Protein AF-A0A961DVJ9-F1 (afdb_monomer_lite)

Secondary structure (DSSP, 8-state):
-TTSS-B----HHHHTT--HHHHTTBSS---TTTHHHH--TT-HHHHHHHHHHHHHTGGGS-HHHHHHHHHHHHHHHHHHHHTSSS--GGGT-----TTSHHHHHHHHHHHHHHHHHHHHHHHHHHHHHHHHHHHHHHHHHHTT--

Structure (mmCIF, N/CA/C/O backbone):
data_AF-A0A961DVJ9-F1
#
_entry.id   AF-A0A961DVJ9-F1
#
loop_
_atom_site.group_PDB
_atom_site.id
_atom_site.type_symbol
_atom_site.label_atom_id
_atom_site.label_alt_id
_atom_site.label_comp_id
_atom_site.label_asym_id
_atom_site.label_entity_id
_atom_site.label_seq_id
_atom_site.pdbx_PDB_ins_code
_atom_site.Cartn_x
_atom_site.Cartn_y
_atom_site.Cartn_z
_atom_site.occupancy
_atom_site.B_iso_or_equiv
_atom_site.auth_seq_id
_atom_site.auth_comp_id
_atom_site.auth_asym_id
_atom_site.auth_atom_id
_atom_site.pdbx_PDB_model_num
ATOM 1 N N . VAL A 1 1 ? 18.351 3.214 -20.150 1.00 58.25 1 VAL A N 1
ATOM 2 C CA . VAL A 1 1 ? 16.905 3.288 -19.810 1.00 58.25 1 VAL A CA 1
ATOM 3 C C . VAL A 1 1 ? 16.670 3.428 -18.301 1.00 58.25 1 VAL A C 1
ATOM 5 O O . VAL A 1 1 ? 15.987 4.361 -17.911 1.00 58.25 1 VAL A O 1
ATOM 8 N N . LEU A 1 2 ? 17.266 2.595 -17.431 1.00 53.94 2 LEU A N 1
ATOM 9 C CA . LEU A 1 2 ? 17.094 2.706 -15.964 1.00 53.94 2 LEU A CA 1
ATOM 10 C C . LEU A 1 2 ? 17.689 3.981 -15.328 1.00 53.94 2 LEU A C 1
ATOM 12 O O . LEU A 1 2 ? 17.240 4.405 -14.264 1.00 53.94 2 LEU A O 1
ATOM 16 N N . GLU A 1 3 ? 18.697 4.595 -15.949 1.00 61.06 3 GLU A N 1
ATOM 17 C CA . GLU A 1 3 ? 19.365 5.795 -15.415 1.00 61.06 3 GLU A CA 1
ATOM 18 C C . GLU A 1 3 ? 18.578 7.095 -15.646 1.00 61.06 3 GLU A C 1
ATOM 20 O O . GLU A 1 3 ? 18.755 8.054 -14.902 1.00 61.06 3 GLU A O 1
ATOM 25 N N . SER A 1 4 ? 17.656 7.119 -16.614 1.00 66.69 4 SER A N 1
ATOM 26 C CA . SER A 1 4 ? 16.924 8.328 -17.022 1.00 66.69 4 SER A CA 1
ATOM 27 C C . SER A 1 4 ? 15.571 8.522 -16.327 1.00 66.69 4 SER A C 1
ATOM 29 O O . SER A 1 4 ? 14.902 9.521 -16.580 1.00 66.69 4 SER A O 1
ATOM 31 N N . ILE A 1 5 ? 15.136 7.577 -15.485 1.00 74.25 5 ILE A N 1
ATOM 32 C CA . ILE A 1 5 ? 13.840 7.635 -14.792 1.00 74.25 5 ILE A CA 1
ATOM 33 C C . ILE A 1 5 ? 14.076 7.971 -13.310 1.00 74.25 5 ILE A C 1
ATOM 35 O O . ILE A 1 5 ? 14.824 7.246 -12.646 1.00 74.25 5 ILE A O 1
ATOM 39 N N . PRO A 1 6 ? 13.462 9.043 -12.775 1.00 80.81 6 PRO A N 1
ATOM 40 C CA . PRO A 1 6 ? 13.606 9.403 -11.368 1.00 80.81 6 PRO A CA 1
ATOM 41 C C . PRO A 1 6 ? 12.884 8.397 -10.461 1.00 80.81 6 PRO A C 1
ATOM 43 O O . PRO A 1 6 ? 11.741 8.019 -10.726 1.00 80.81 6 PRO A O 1
ATOM 46 N N . LEU A 1 7 ? 13.531 7.999 -9.362 1.00 88.81 7 LEU A N 1
ATOM 47 C CA . LEU A 1 7 ? 12.912 7.189 -8.312 1.00 88.81 7 LEU A CA 1
ATOM 48 C C . LEU A 1 7 ? 12.257 8.114 -7.280 1.00 88.81 7 LEU A C 1
ATOM 50 O O . LEU A 1 7 ? 12.910 8.986 -6.718 1.00 88.81 7 LEU A O 1
ATOM 54 N N . ARG A 1 8 ? 10.952 7.937 -7.052 1.00 90.94 8 ARG A N 1
ATOM 55 C CA . ARG A 1 8 ? 10.139 8.776 -6.150 1.00 90.94 8 ARG A CA 1
ATOM 56 C C . ARG A 1 8 ? 9.272 7.935 -5.212 1.00 90.94 8 ARG A C 1
ATOM 58 O O . ARG A 1 8 ? 8.072 8.168 -5.060 1.00 90.94 8 ARG A O 1
ATOM 65 N N . CYS A 1 9 ? 9.858 6.893 -4.632 1.00 93.50 9 CYS A N 1
ATOM 66 C CA . CYS A 1 9 ? 9.181 6.087 -3.627 1.00 93.50 9 CYS A CA 1
ATOM 67 C C . CYS A 1 9 ? 8.999 6.906 -2.344 1.00 93.50 9 CYS A C 1
ATOM 69 O O . CYS A 1 9 ? 9.962 7.440 -1.799 1.00 93.50 9 CYS A O 1
ATOM 71 N N . SER A 1 10 ? 7.765 6.980 -1.853 1.00 94.12 10 SER A N 1
ATOM 72 C CA . SER A 1 10 ? 7.407 7.663 -0.602 1.00 94.12 10 SER A CA 1
ATOM 73 C C . SER A 1 10 ? 7.024 6.714 0.530 1.00 94.12 10 SER A C 1
ATOM 75 O O . SER A 1 10 ? 6.887 7.127 1.679 1.00 94.12 10 SER A O 1
ATOM 77 N N . HIS A 1 11 ? 6.829 5.435 0.216 1.00 95.81 11 HIS A N 1
ATOM 78 C CA . HIS A 1 11 ? 6.335 4.455 1.164 1.00 95.81 11 HIS A CA 1
ATOM 79 C C . HIS A 1 11 ? 7.502 3.722 1.818 1.00 95.81 11 HIS A C 1
ATOM 81 O O . HIS A 1 11 ? 8.236 2.986 1.157 1.00 95.81 11 HIS A O 1
ATOM 87 N N . VAL A 1 12 ? 7.666 3.902 3.127 1.00 95.06 12 VAL A N 1
ATOM 88 C CA . VAL A 1 12 ? 8.817 3.379 3.882 1.00 95.06 12 VAL A CA 1
ATOM 89 C C . VAL A 1 12 ? 8.953 1.854 3.802 1.00 95.06 12 VAL A C 1
ATOM 91 O O . VAL A 1 12 ? 10.070 1.341 3.758 1.00 95.06 12 VAL A O 1
ATOM 94 N N . ASP A 1 13 ? 7.841 1.117 3.733 1.00 94.12 13 ASP A N 1
ATOM 95 C CA . ASP A 1 13 ? 7.872 -0.347 3.636 1.00 94.12 13 ASP A CA 1
ATOM 96 C C . ASP A 1 13 ? 8.313 -0.860 2.266 1.00 94.12 13 ASP A C 1
ATOM 98 O O . ASP A 1 13 ? 8.833 -1.967 2.194 1.00 94.12 13 ASP A O 1
ATOM 102 N N . ALA A 1 14 ? 8.170 -0.061 1.208 1.00 93.81 14 ALA A N 1
ATOM 103 C CA . ALA A 1 14 ? 8.748 -0.368 -0.097 1.00 93.81 14 ALA A CA 1
ATOM 104 C C . ALA A 1 14 ? 10.209 0.102 -0.156 1.00 93.81 14 ALA A C 1
ATOM 106 O O . ALA A 1 14 ? 11.101 -0.654 -0.540 1.00 93.81 14 ALA A O 1
ATOM 107 N N . TYR A 1 15 ? 10.468 1.329 0.307 1.00 94.88 15 TYR A N 1
ATOM 108 C CA . TYR A 1 15 ? 11.795 1.942 0.306 1.00 94.88 15 TYR A CA 1
ATOM 109 C C . TYR A 1 15 ? 12.838 1.121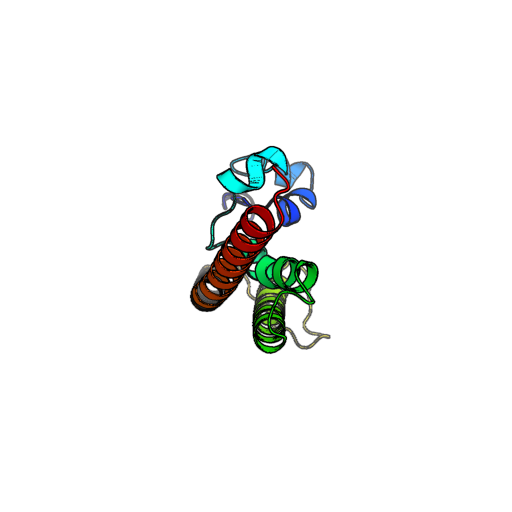 1.077 1.00 94.88 15 TYR A C 1
ATOM 111 O O . TYR A 1 15 ? 13.968 0.987 0.620 1.00 94.88 15 TYR A O 1
ATOM 119 N N . ARG A 1 16 ? 12.477 0.503 2.211 1.00 94.00 16 ARG A N 1
ATOM 120 C CA . ARG A 1 16 ? 13.425 -0.286 3.024 1.00 94.00 16 ARG A CA 1
ATOM 121 C C . ARG A 1 16 ? 14.001 -1.524 2.324 1.00 94.00 16 ARG A C 1
ATOM 123 O O . ARG A 1 16 ? 14.921 -2.130 2.863 1.00 94.00 16 ARG A O 1
ATOM 130 N N . PHE A 1 17 ? 13.452 -1.918 1.173 1.00 93.19 17 PHE A N 1
ATOM 131 C CA . PHE A 1 17 ? 13.976 -3.002 0.337 1.00 93.19 17 PHE A CA 1
ATOM 132 C C . PHE A 1 17 ? 14.868 -2.508 -0.809 1.00 93.19 17 PHE A C 1
ATOM 134 O O . PHE A 1 17 ? 15.395 -3.324 -1.565 1.00 93.19 17 PHE A O 1
ATOM 141 N N . PHE A 1 18 ? 15.051 -1.194 -0.966 1.00 93.81 18 PHE A N 1
ATOM 142 C CA . PHE A 1 18 ? 15.951 -0.654 -1.978 1.00 93.81 18 PHE A CA 1
ATOM 143 C C . PHE A 1 18 ? 17.391 -1.080 -1.688 1.00 93.81 18 PHE A C 1
ATOM 145 O O . PHE A 1 18 ? 17.858 -1.050 -0.549 1.00 93.81 18 PHE A O 1
ATOM 152 N N . THR A 1 19 ? 18.122 -1.437 -2.744 1.00 93.94 19 THR A N 1
ATOM 153 C CA . THR A 1 19 ? 19.576 -1.594 -2.652 1.00 93.94 19 THR A CA 1
ATOM 154 C C . THR A 1 19 ? 20.223 -0.239 -2.342 1.00 93.94 19 THR A C 1
ATOM 156 O O . THR A 1 19 ? 19.629 0.799 -2.653 1.00 93.94 19 THR A O 1
ATOM 159 N N . PRO A 1 20 ? 21.458 -0.196 -1.807 1.00 94.69 20 PRO A N 1
ATOM 160 C CA . PRO A 1 20 ? 22.150 1.072 -1.559 1.00 94.69 20 PRO A CA 1
ATOM 161 C C . PRO A 1 20 ? 22.205 1.994 -2.790 1.00 94.69 20 PRO A C 1
ATOM 163 O O . PRO A 1 20 ? 22.010 3.201 -2.671 1.00 94.69 20 PRO A O 1
ATOM 166 N N . ALA A 1 21 ? 22.383 1.420 -3.986 1.00 91.94 21 ALA A N 1
ATOM 167 C CA . ALA A 1 21 ? 22.392 2.166 -5.244 1.00 91.94 21 ALA A CA 1
ATOM 168 C C . ALA A 1 21 ? 21.016 2.755 -5.613 1.00 91.94 21 ALA A C 1
ATOM 170 O O . ALA A 1 21 ? 20.944 3.868 -6.128 1.00 91.94 21 ALA A O 1
ATOM 171 N N . ALA A 1 22 ? 19.920 2.034 -5.351 1.00 92.00 22 ALA A N 1
ATOM 172 C CA . ALA A 1 22 ? 18.567 2.538 -5.592 1.00 92.00 22 ALA A CA 1
ATOM 173 C C . ALA A 1 22 ? 18.157 3.589 -4.548 1.00 92.00 22 ALA A C 1
ATOM 175 O O . ALA A 1 22 ? 17.578 4.613 -4.903 1.00 92.00 22 ALA A O 1
ATOM 176 N N . ALA A 1 23 ? 18.505 3.367 -3.277 1.00 93.81 23 ALA A N 1
ATOM 177 C CA . ALA A 1 23 ? 18.233 4.290 -2.179 1.00 93.81 23 ALA A CA 1
ATOM 178 C C . ALA A 1 23 ? 18.873 5.665 -2.424 1.00 93.81 23 ALA A C 1
ATOM 180 O O . ALA A 1 23 ? 18.193 6.680 -2.316 1.00 93.81 23 ALA A O 1
ATOM 181 N N . ALA A 1 24 ? 20.136 5.695 -2.865 1.00 92.62 24 ALA A N 1
ATOM 182 C CA . ALA A 1 24 ? 20.855 6.930 -3.191 1.00 92.62 24 ALA A CA 1
ATOM 183 C C . ALA A 1 24 ? 20.233 7.743 -4.346 1.00 92.62 24 ALA A C 1
ATOM 185 O O . ALA A 1 24 ? 20.542 8.920 -4.502 1.00 92.62 24 ALA A O 1
ATOM 186 N N . ARG A 1 25 ? 19.377 7.121 -5.168 1.00 93.06 25 ARG A N 1
ATOM 187 C CA . ARG A 1 25 ? 18.710 7.749 -6.319 1.00 93.06 25 ARG A CA 1
ATOM 188 C C . ARG A 1 25 ? 17.265 8.164 -6.041 1.00 93.06 25 ARG A C 1
ATOM 190 O O . ARG A 1 25 ? 16.635 8.746 -6.924 1.00 93.06 25 ARG A O 1
ATOM 197 N N . ASN A 1 26 ? 16.717 7.816 -4.880 1.00 94.56 26 ASN A N 1
ATOM 198 C CA . ASN A 1 26 ? 15.356 8.185 -4.523 1.00 94.56 26 ASN A CA 1
ATOM 199 C C . ASN A 1 26 ? 15.294 9.674 -4.154 1.00 94.56 26 ASN A C 1
ATOM 201 O O . ASN A 1 26 ? 16.198 10.186 -3.503 1.00 94.56 26 ASN A O 1
ATOM 205 N N . ASP A 1 27 ? 14.202 10.350 -4.506 1.00 91.44 27 ASP A N 1
ATOM 206 C CA . ASP A 1 27 ? 13.953 11.786 -4.255 1.00 91.44 27 ASP A CA 1
ATOM 207 C C . ASP A 1 27 ? 13.837 12.159 -2.754 1.00 91.44 27 ASP A C 1
ATOM 209 O O . ASP A 1 27 ? 13.482 13.274 -2.383 1.00 91.44 27 ASP A O 1
ATOM 213 N N . GLY A 1 28 ? 14.121 11.209 -1.862 1.00 91.31 28 GLY A N 1
ATOM 214 C CA . GLY A 1 28 ? 14.141 11.371 -0.418 1.00 91.31 28 GLY A CA 1
ATOM 215 C C . GLY A 1 28 ? 14.384 10.050 0.306 1.00 91.31 28 GLY A C 1
ATOM 216 O O . GLY A 1 28 ? 14.511 8.991 -0.310 1.00 91.31 28 GLY A O 1
ATOM 217 N N . THR A 1 29 ? 14.379 10.109 1.635 1.00 94.62 29 THR A N 1
ATOM 218 C CA . THR A 1 29 ? 14.596 8.946 2.509 1.00 94.62 29 THR A CA 1
ATOM 219 C C . THR A 1 29 ? 13.397 8.788 3.444 1.00 94.62 29 THR A C 1
ATOM 221 O O . THR A 1 29 ? 13.430 9.291 4.571 1.00 94.62 29 THR A O 1
ATOM 224 N N . PRO A 1 30 ? 12.305 8.137 2.998 1.00 95.12 30 PRO A N 1
ATOM 225 C CA . PRO A 1 30 ? 11.160 7.872 3.857 1.00 95.12 30 PRO A CA 1
ATOM 226 C C . PRO A 1 30 ? 11.578 7.085 5.102 1.00 95.12 30 PRO A C 1
ATOM 228 O O . PRO A 1 30 ? 12.298 6.089 5.018 1.00 95.12 30 PRO A O 1
ATOM 231 N N . THR A 1 31 ? 11.096 7.510 6.266 1.00 95.56 31 THR A N 1
ATOM 232 C CA . THR A 1 31 ? 11.309 6.813 7.540 1.00 95.56 31 THR A CA 1
ATOM 233 C C . THR A 1 31 ? 9.969 6.523 8.197 1.00 95.56 31 THR A C 1
ATOM 235 O O . THR A 1 31 ? 8.947 7.097 7.829 1.00 95.56 31 THR A O 1
ATOM 238 N N . ARG A 1 32 ? 9.960 5.663 9.220 1.00 94.44 32 ARG A N 1
ATOM 239 C CA . ARG A 1 32 ? 8.754 5.450 10.033 1.00 94.44 32 ARG A CA 1
ATOM 240 C C . ARG A 1 32 ? 8.283 6.732 10.717 1.00 94.44 32 ARG A C 1
ATOM 242 O O . ARG A 1 32 ? 7.086 6.979 10.755 1.00 94.44 32 ARG A O 1
ATOM 249 N N . ALA A 1 33 ? 9.214 7.554 11.202 1.00 96.19 33 ALA A N 1
ATOM 250 C CA . ALA A 1 33 ? 8.893 8.814 11.871 1.00 96.19 33 ALA A CA 1
ATOM 251 C C . ALA A 1 33 ? 8.270 9.845 10.914 1.00 96.19 33 ALA A C 1
ATOM 253 O O . ALA A 1 33 ? 7.394 10.606 11.311 1.00 96.19 33 ALA A O 1
ATOM 254 N N . THR A 1 34 ? 8.691 9.850 9.647 1.00 94.62 34 THR A N 1
ATOM 255 C CA . THR A 1 34 ? 8.207 10.791 8.626 1.00 94.62 34 THR A CA 1
ATOM 256 C C . THR A 1 34 ? 7.113 10.203 7.730 1.00 94.62 34 THR A C 1
ATOM 258 O O . THR A 1 34 ? 6.660 10.872 6.807 1.00 94.62 34 THR A O 1
ATOM 261 N N . GLN A 1 35 ? 6.648 8.978 8.000 1.00 94.31 35 GLN A N 1
ATOM 262 C CA . GLN A 1 35 ? 5.745 8.224 7.124 1.00 94.31 35 GLN A CA 1
ATOM 263 C C . GLN A 1 35 ? 4.485 9.022 6.744 1.00 94.31 35 GLN A C 1
ATOM 265 O O . GLN A 1 35 ? 4.161 9.115 5.565 1.00 94.31 35 GLN A O 1
ATOM 270 N N . ALA A 1 36 ? 3.840 9.684 7.709 1.00 92.25 36 ALA A N 1
ATOM 271 C CA . ALA A 1 36 ? 2.636 10.487 7.466 1.00 92.25 36 ALA A CA 1
ATOM 272 C C . ALA A 1 36 ? 2.865 11.733 6.585 1.00 92.25 36 ALA A C 1
ATOM 274 O O . ALA A 1 36 ? 1.917 12.249 6.005 1.00 92.25 36 ALA A O 1
ATOM 275 N N . GLN A 1 37 ? 4.102 12.232 6.500 1.00 93.06 37 GLN A N 1
ATOM 276 C CA . GLN A 1 37 ? 4.461 13.387 5.668 1.00 93.06 37 GLN A CA 1
ATOM 277 C C . GLN A 1 37 ? 4.774 12.971 4.227 1.00 93.06 37 GLN A C 1
ATOM 279 O O . GLN A 1 37 ? 4.553 13.747 3.303 1.00 93.06 37 GLN A O 1
ATOM 284 N N . TRP A 1 38 ? 5.315 11.763 4.048 1.00 92.19 38 TRP A N 1
ATOM 285 C CA . TRP A 1 38 ? 5.747 11.259 2.746 1.00 92.19 38 TRP A CA 1
ATOM 286 C C . TRP A 1 38 ? 4.651 10.490 2.019 1.00 92.19 38 TRP A C 1
ATOM 288 O O . TRP A 1 38 ? 4.517 10.635 0.809 1.00 92.19 38 TRP A O 1
ATOM 298 N N . GLU A 1 39 ? 3.889 9.644 2.712 1.00 93.12 39 GLU A N 1
ATOM 299 C CA . GLU A 1 39 ? 2.953 8.743 2.045 1.00 93.12 39 GLU A CA 1
ATOM 300 C C . GLU A 1 39 ? 1.853 9.490 1.293 1.00 93.12 39 GLU A C 1
ATOM 302 O O . GLU A 1 39 ? 1.033 10.198 1.873 1.00 93.12 39 GLU A O 1
ATOM 307 N N . GLN A 1 40 ? 1.788 9.247 -0.016 1.00 92.38 40 GLN A N 1
ATOM 308 C CA . GLN A 1 40 ? 0.700 9.733 -0.856 1.00 92.38 40 GLN A CA 1
ATOM 309 C C . GLN A 1 40 ? -0.350 8.642 -1.129 1.00 92.38 40 GLN A C 1
ATOM 311 O O . GLN A 1 40 ? 0.006 7.481 -1.358 1.00 92.38 40 GLN A O 1
ATOM 316 N N . PRO A 1 41 ? -1.645 9.000 -1.228 1.00 93.56 41 PRO A N 1
ATOM 317 C CA . PRO A 1 41 ? -2.729 8.047 -1.490 1.00 93.56 41 PRO A CA 1
ATOM 318 C C . PRO A 1 41 ? -2.680 7.416 -2.893 1.00 93.56 41 PRO A C 1
ATOM 320 O O . PRO A 1 41 ? -3.340 6.409 -3.136 1.00 93.56 41 PRO A O 1
ATOM 323 N N . GLY A 1 42 ? -1.894 7.981 -3.816 1.00 92.69 42 GLY A N 1
ATOM 324 C CA . GLY A 1 42 ? -1.627 7.377 -5.126 1.00 92.69 42 GLY A CA 1
ATOM 325 C C . GLY A 1 42 ? -0.611 6.228 -5.087 1.00 92.69 42 GLY A C 1
ATOM 326 O O . GLY A 1 42 ? -0.513 5.468 -6.045 1.00 92.69 42 GLY A O 1
ATOM 327 N N . CYS A 1 43 ? 0.152 6.072 -3.997 1.00 94.50 43 CYS A N 1
ATOM 328 C CA . CYS A 1 43 ? 1.114 4.981 -3.885 1.00 94.50 43 CYS A CA 1
ATOM 329 C C . CYS A 1 43 ? 0.389 3.633 -3.795 1.00 94.50 43 CYS A C 1
ATOM 331 O O . CYS A 1 43 ? -0.460 3.426 -2.927 1.00 94.50 43 CYS A O 1
ATOM 333 N N . LEU A 1 44 ? 0.785 2.690 -4.651 1.00 95.94 44 LEU A N 1
ATOM 334 C CA . LEU A 1 44 ? 0.230 1.337 -4.673 1.00 95.94 44 LEU A CA 1
ATOM 335 C C . LEU A 1 44 ? 0.311 0.656 -3.295 1.00 95.94 44 LEU A C 1
ATOM 337 O O . LEU A 1 44 ? -0.671 0.098 -2.815 1.00 95.94 44 LEU A O 1
ATOM 341 N N . HIS A 1 45 ? 1.450 0.790 -2.617 1.00 96.62 45 HIS A N 1
ATOM 342 C CA . HIS A 1 45 ? 1.679 0.188 -1.306 1.00 96.62 45 HIS A CA 1
ATOM 343 C C . HIS A 1 45 ? 0.871 0.844 -0.178 1.00 96.62 45 HIS A C 1
ATOM 345 O O . HIS A 1 45 ? 0.330 0.143 0.674 1.00 96.62 45 HIS A O 1
ATOM 351 N N . ALA A 1 46 ? 0.695 2.169 -0.211 1.00 96.19 46 ALA A N 1
ATOM 352 C CA . ALA A 1 46 ? -0.182 2.856 0.740 1.00 96.19 46 ALA A CA 1
ATOM 353 C C . ALA A 1 46 ? -1.648 2.398 0.604 1.00 96.19 46 ALA A C 1
ATOM 355 O O . ALA A 1 46 ? -2.404 2.406 1.575 1.00 96.19 46 ALA A O 1
ATOM 356 N N . ASN A 1 47 ? -2.059 1.976 -0.597 1.00 97.94 47 ASN A N 1
ATOM 357 C CA . ASN A 1 47 ? -3.379 1.395 -0.833 1.00 97.94 47 ASN A CA 1
ATOM 358 C C . ASN A 1 47 ? -3.474 -0.061 -0.336 1.00 97.94 47 ASN A C 1
ATOM 360 O O . ASN A 1 47 ? -4.479 -0.407 0.284 1.00 97.94 47 ASN A O 1
ATOM 364 N N . MET A 1 48 ? -2.428 -0.884 -0.508 1.00 98.19 48 MET A N 1
ATOM 365 C CA . MET A 1 48 ? -2.360 -2.236 0.088 1.00 98.19 48 MET A CA 1
ATOM 366 C C . MET A 1 48 ? -2.461 -2.200 1.620 1.00 98.19 48 MET A C 1
ATOM 368 O O . MET A 1 48 ? -3.064 -3.074 2.244 1.00 98.19 48 MET A O 1
ATOM 372 N N . ASP A 1 49 ? -1.897 -1.163 2.237 1.00 97.50 49 ASP A N 1
ATOM 373 C CA . ASP A 1 49 ? -1.872 -0.978 3.685 1.00 97.50 49 ASP A CA 1
ATOM 374 C C . ASP A 1 49 ? -3.260 -0.844 4.330 1.00 97.50 49 ASP A C 1
ATOM 376 O O . ASP A 1 49 ? -3.396 -1.082 5.532 1.00 97.50 49 ASP A O 1
ATOM 380 N N . LEU A 1 50 ? -4.310 -0.532 3.562 1.00 98.06 50 LEU A N 1
ATOM 381 C CA . LEU A 1 50 ? -5.683 -0.542 4.075 1.00 98.06 50 LEU A CA 1
ATOM 382 C C . LEU A 1 50 ? -6.063 -1.916 4.639 1.00 98.06 50 LEU A C 1
ATOM 384 O O . LEU A 1 50 ? -6.691 -1.985 5.697 1.00 98.06 50 LEU A O 1
ATOM 388 N N . TYR A 1 51 ? -5.612 -3.002 4.001 1.00 98.50 51 TYR A N 1
ATOM 389 C CA . TYR A 1 51 ? -5.790 -4.348 4.539 1.00 98.50 51 TYR A CA 1
ATOM 390 C C . TYR A 1 51 ? -5.049 -4.511 5.867 1.00 98.50 51 TYR A C 1
ATOM 392 O O . TYR A 1 51 ? -5.672 -4.876 6.863 1.00 98.50 51 TYR A O 1
ATOM 400 N N . LYS A 1 52 ? -3.759 -4.141 5.923 1.00 97.12 52 LYS A N 1
ATOM 401 C CA . LYS A 1 52 ? -2.943 -4.196 7.150 1.00 97.12 52 LYS A CA 1
ATOM 402 C C . LYS A 1 52 ? -3.638 -3.499 8.319 1.00 97.12 52 LYS A C 1
ATOM 404 O O . LYS A 1 52 ? -3.686 -4.051 9.417 1.00 97.12 52 LYS A O 1
ATOM 409 N N . TRP A 1 53 ? -4.166 -2.297 8.097 1.00 97.06 53 TRP A N 1
ATOM 410 C CA . TRP A 1 53 ? -4.837 -1.530 9.144 1.00 97.06 53 TRP A CA 1
ATOM 411 C C . TRP A 1 53 ? -6.190 -2.126 9.528 1.00 97.06 53 TRP A C 1
ATOM 413 O O . TRP A 1 53 ? -6.445 -2.286 10.719 1.00 97.06 53 TRP A O 1
ATOM 423 N N . SER A 1 54 ? -7.016 -2.535 8.559 1.00 97.81 54 SER A N 1
ATOM 424 C CA . SER A 1 54 ? -8.288 -3.210 8.856 1.00 97.81 54 SER A CA 1
ATOM 425 C C . SER A 1 54 ? -8.092 -4.513 9.637 1.00 97.81 54 SER A C 1
ATOM 427 O O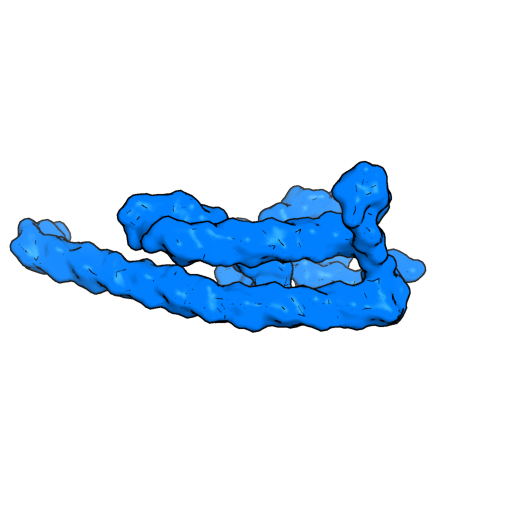 . SER A 1 54 ? -8.815 -4.762 10.595 1.00 97.81 54 SER A O 1
ATOM 429 N N . TYR A 1 55 ? -7.059 -5.293 9.303 1.00 97.44 55 TYR A N 1
ATOM 430 C CA . TYR A 1 55 ? -6.728 -6.545 9.975 1.00 97.44 55 TYR A CA 1
ATOM 431 C C . TYR A 1 55 ? -6.264 -6.309 11.414 1.00 97.44 55 TYR A C 1
ATOM 433 O O . TYR A 1 55 ? -6.731 -6.974 12.336 1.00 97.44 55 TYR A O 1
ATOM 441 N N . LYS A 1 56 ? -5.399 -5.311 11.639 1.00 96.62 56 LYS A N 1
ATOM 442 C CA . LYS A 1 56 ? -4.977 -4.910 12.993 1.00 96.62 56 LYS A CA 1
ATOM 443 C C . LYS A 1 56 ? -6.139 -4.431 13.861 1.00 96.62 56 LYS A C 1
ATOM 445 O O . LYS A 1 56 ? -6.097 -4.604 15.073 1.00 96.62 56 LYS A O 1
ATOM 450 N N . LEU A 1 57 ? -7.154 -3.831 13.245 1.00 95.69 57 LEU A N 1
ATOM 451 C CA . LEU A 1 57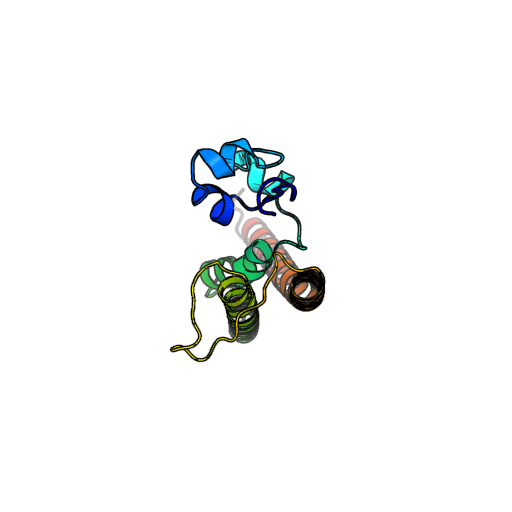 ? -8.372 -3.388 13.918 1.00 95.69 57 LEU A CA 1
ATOM 452 C C . LEU A 1 57 ? -9.435 -4.494 14.030 1.00 95.69 57 LEU A C 1
ATOM 454 O O . LEU A 1 57 ? -10.491 -4.225 14.586 1.00 95.69 57 LEU A O 1
ATOM 458 N N . GLY A 1 58 ? -9.154 -5.713 13.553 1.00 88.94 58 GLY A N 1
ATOM 459 C CA . GLY A 1 58 ? -10.001 -6.915 13.535 1.00 88.94 58 GLY A CA 1
ATOM 460 C C . GLY A 1 58 ? -11.403 -6.790 14.150 1.00 88.94 58 GLY A C 1
ATOM 461 O O . GLY A 1 58 ? -12.321 -6.383 13.446 1.00 88.94 58 GLY A O 1
ATOM 462 N N . PRO A 1 59 ? -11.602 -7.115 15.444 1.00 92.44 59 PRO A N 1
ATOM 463 C CA . PRO A 1 59 ? -12.930 -7.158 16.078 1.00 92.44 59 PRO A CA 1
ATOM 464 C C . PRO A 1 59 ? -13.660 -5.806 16.110 1.00 92.44 59 PRO A C 1
ATOM 466 O O . PRO A 1 59 ? -14.845 -5.737 16.427 1.00 92.44 59 PRO A O 1
ATOM 469 N N . LEU A 1 60 ? -12.959 -4.717 15.803 1.00 95.06 60 LEU A N 1
ATOM 470 C CA . LEU A 1 60 ? -13.498 -3.370 15.748 1.00 95.06 60 LEU A CA 1
ATOM 471 C C . LEU A 1 60 ? -13.941 -2.982 14.334 1.00 95.06 60 LEU A C 1
ATOM 473 O O . LEU A 1 60 ? -14.601 -1.957 14.192 1.00 95.06 60 LEU A O 1
ATOM 477 N N . VAL A 1 61 ? -13.631 -3.761 13.296 1.00 95.50 61 VAL A N 1
ATOM 478 C CA . VAL A 1 61 ? -13.972 -3.479 11.893 1.00 95.50 61 VAL A CA 1
ATOM 479 C C . VAL A 1 61 ? -14.875 -4.578 11.334 1.00 95.50 61 VAL A C 1
ATOM 481 O O . VAL A 1 61 ? -14.710 -5.755 11.632 1.00 95.50 61 VAL A O 1
ATOM 484 N N . ASP A 1 62 ? -15.851 -4.180 10.519 1.00 93.44 62 ASP A N 1
ATOM 485 C CA . ASP A 1 62 ? -16.752 -5.114 9.844 1.00 93.44 62 ASP A CA 1
ATOM 486 C C . ASP A 1 62 ? -15.981 -6.065 8.907 1.00 93.44 62 ASP A C 1
ATOM 488 O O . ASP A 1 62 ? -15.098 -5.635 8.157 1.00 93.44 62 ASP A O 1
ATOM 492 N N . SER A 1 63 ? -16.321 -7.357 8.929 1.00 96.19 63 SER A N 1
ATOM 493 C CA . SER A 1 63 ? -15.624 -8.368 8.127 1.00 96.19 63 SER A CA 1
ATOM 494 C C . SER A 1 63 ? -15.727 -8.108 6.623 1.00 96.19 63 SER A C 1
ATOM 496 O O . SER A 1 63 ? -14.759 -8.363 5.913 1.00 96.19 63 SER A O 1
ATOM 498 N N . ALA A 1 64 ? -16.832 -7.548 6.119 1.00 97.19 64 ALA A N 1
ATOM 499 C CA . ALA A 1 64 ? -16.946 -7.188 4.709 1.00 97.19 64 ALA A CA 1
ATOM 500 C C . ALA A 1 64 ? -16.004 -6.033 4.345 1.00 97.19 64 ALA A C 1
ATOM 502 O O . ALA A 1 64 ? -15.400 -6.054 3.274 1.00 97.19 64 ALA A O 1
ATOM 503 N N . LEU A 1 65 ? -15.805 -5.047 5.231 1.00 97.50 65 LEU A N 1
ATOM 504 C CA . LEU A 1 65 ? -14.805 -3.997 5.003 1.00 97.50 65 LEU A CA 1
ATOM 505 C C . LEU A 1 65 ? -13.382 -4.575 4.969 1.00 97.50 65 LEU A C 1
ATOM 507 O O . LEU A 1 65 ? -12.602 -4.208 4.092 1.00 97.50 65 LEU A O 1
ATOM 511 N N . LEU A 1 66 ? -13.056 -5.502 5.873 1.00 98.00 66 LEU A N 1
ATOM 512 C CA . LEU A 1 66 ? -11.767 -6.199 5.869 1.00 98.00 66 LEU A CA 1
ATOM 513 C C . LEU A 1 66 ? -11.548 -6.986 4.568 1.00 98.00 66 LEU A C 1
ATOM 515 O O . LEU A 1 66 ? -10.485 -6.857 3.961 1.00 98.00 66 LEU A O 1
ATOM 519 N N . MET A 1 67 ? -12.548 -7.748 4.114 1.00 98.31 67 MET A N 1
ATOM 520 C CA . MET A 1 67 ? -12.461 -8.519 2.868 1.00 98.31 67 MET A CA 1
ATOM 521 C C . MET A 1 67 ? -12.325 -7.614 1.640 1.00 98.31 67 MET A C 1
ATOM 523 O O . MET A 1 67 ? -11.461 -7.851 0.806 1.00 98.31 67 MET A O 1
ATOM 527 N N . ASN A 1 68 ? -13.062 -6.502 1.579 1.00 98.50 68 ASN A N 1
ATOM 528 C CA . ASN A 1 68 ? -12.905 -5.526 0.497 1.00 98.50 68 ASN A CA 1
ATOM 529 C C . ASN A 1 68 ? -11.492 -4.911 0.460 1.00 98.50 68 ASN A C 1
ATOM 531 O O . ASN A 1 68 ? -10.949 -4.648 -0.615 1.00 98.50 68 ASN A O 1
ATOM 535 N N . CYS A 1 69 ? -10.886 -4.662 1.626 1.00 98.56 69 CYS A N 1
ATOM 536 C CA . CYS A 1 69 ? -9.497 -4.214 1.707 1.00 98.56 69 CYS A CA 1
ATOM 537 C C . CYS A 1 69 ? -8.511 -5.308 1.269 1.00 98.56 69 CYS A C 1
ATOM 539 O O . CYS A 1 69 ? -7.508 -4.981 0.635 1.00 98.56 69 CYS A O 1
ATOM 541 N N . LEU A 1 70 ? -8.784 -6.578 1.587 1.00 98.62 70 LEU A N 1
ATOM 542 C CA . LEU A 1 70 ? -7.981 -7.717 1.140 1.00 98.62 70 LEU A CA 1
ATOM 543 C C . LEU A 1 70 ? -8.011 -7.857 -0.386 1.00 98.62 70 LEU A C 1
ATOM 545 O O . LEU A 1 70 ? -6.948 -7.956 -0.992 1.00 98.62 70 LEU A O 1
ATOM 549 N N . ASP A 1 71 ? -9.190 -7.789 -1.005 1.00 98.69 71 ASP A N 1
ATOM 550 C CA . ASP A 1 71 ? -9.342 -7.874 -2.463 1.00 98.69 71 ASP A CA 1
ATOM 551 C C . ASP A 1 71 ? -8.581 -6.742 -3.166 1.00 98.69 71 ASP A C 1
ATOM 553 O O . ASP A 1 71 ? -7.826 -6.972 -4.111 1.00 98.69 71 ASP A O 1
ATOM 557 N N . LEU A 1 72 ? -8.690 -5.510 -2.652 1.00 98.81 72 LEU A N 1
ATOM 558 C CA . LEU A 1 72 ? -7.898 -4.382 -3.146 1.00 98.81 72 LEU A CA 1
ATOM 559 C C . LEU A 1 72 ? -6.389 -4.649 -3.021 1.00 98.81 72 LEU A C 1
ATOM 561 O O . LEU A 1 72 ? -5.630 -4.347 -3.942 1.00 98.81 72 LEU A O 1
ATOM 565 N N . ALA A 1 73 ? -5.942 -5.178 -1.879 1.00 98.69 73 ALA A N 1
ATOM 566 C CA . ALA A 1 73 ? -4.534 -5.475 -1.646 1.00 98.69 73 ALA A CA 1
ATOM 567 C C . ALA A 1 73 ? -4.022 -6.587 -2.575 1.00 98.69 73 ALA A C 1
ATOM 569 O O . ALA A 1 73 ? -2.882 -6.502 -3.032 1.00 98.69 73 ALA A O 1
ATOM 570 N N . ALA A 1 74 ? -4.854 -7.581 -2.894 1.00 98.56 74 ALA A N 1
ATOM 571 C CA . ALA A 1 74 ? -4.543 -8.634 -3.855 1.00 98.56 74 ALA A CA 1
ATOM 572 C C . ALA A 1 74 ? -4.390 -8.073 -5.278 1.00 98.56 74 ALA A C 1
ATOM 574 O O . ALA A 1 74 ? -3.354 -8.294 -5.907 1.00 98.56 74 ALA A O 1
ATOM 575 N N . ASP A 1 75 ? -5.340 -7.258 -5.744 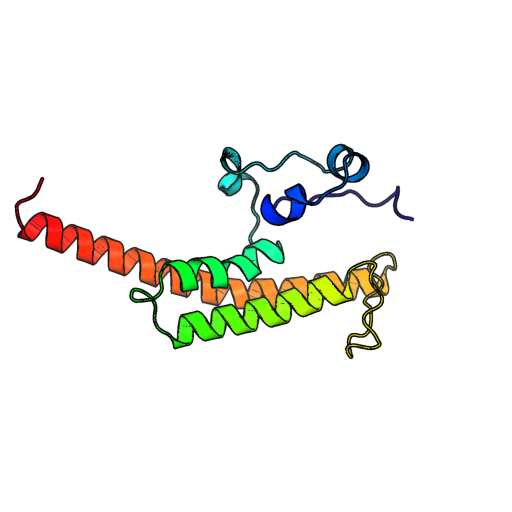1.00 98.50 75 ASP A N 1
ATOM 576 C CA . ASP A 1 75 ? -5.272 -6.622 -7.069 1.00 98.50 75 ASP A CA 1
ATOM 577 C C . ASP A 1 75 ? -4.056 -5.695 -7.197 1.00 98.50 75 ASP A C 1
ATOM 579 O O . ASP A 1 75 ? -3.364 -5.656 -8.221 1.00 98.50 75 ASP A O 1
ATOM 583 N N . ALA A 1 76 ? -3.775 -4.937 -6.136 1.00 98.38 76 ALA A N 1
ATOM 584 C CA . ALA A 1 76 ? -2.607 -4.077 -6.063 1.00 98.38 76 ALA A CA 1
ATOM 585 C C . ALA A 1 76 ? -1.312 -4.901 -6.077 1.00 98.38 76 ALA A C 1
ATOM 587 O O . ALA A 1 76 ? -0.352 -4.518 -6.745 1.00 98.38 76 ALA A O 1
ATOM 588 N N . ARG A 1 77 ? -1.269 -6.034 -5.366 1.00 97.88 77 ARG A N 1
ATOM 589 C CA . ARG A 1 77 ? -0.112 -6.935 -5.364 1.00 97.88 77 ARG A CA 1
ATOM 590 C C . ARG A 1 77 ? 0.118 -7.551 -6.736 1.00 97.88 77 ARG A C 1
ATOM 592 O O . ARG A 1 77 ? 1.266 -7.635 -7.154 1.00 97.88 77 ARG A O 1
ATOM 599 N N . GLU A 1 78 ? -0.932 -7.942 -7.449 1.00 98.12 78 GLU A N 1
ATOM 600 C CA . GLU A 1 78 ? -0.791 -8.401 -8.830 1.00 98.12 78 GLU A CA 1
ATOM 601 C C . GLU A 1 78 ? -0.157 -7.319 -9.711 1.00 98.12 78 GLU A C 1
ATOM 603 O O . GLU A 1 78 ? 0.780 -7.604 -10.456 1.00 98.12 78 GLU A O 1
ATOM 608 N N . LEU A 1 79 ? -0.639 -6.074 -9.625 1.00 98.31 79 LEU A N 1
ATOM 609 C CA . LEU A 1 79 ? -0.067 -4.963 -10.388 1.00 98.31 79 LEU A CA 1
ATOM 610 C C . LEU A 1 79 ? 1.425 -4.764 -10.077 1.00 98.31 79 LEU A C 1
ATOM 612 O O . LEU A 1 79 ? 2.217 -4.610 -11.004 1.00 98.31 79 LEU A O 1
ATOM 616 N N . ASP A 1 80 ? 1.799 -4.800 -8.797 1.00 96.94 80 ASP A N 1
ATOM 617 C CA . ASP A 1 80 ? 3.189 -4.679 -8.338 1.00 96.94 80 ASP A CA 1
ATOM 618 C C . ASP A 1 80 ? 4.069 -5.819 -8.876 1.00 96.94 80 ASP A C 1
ATOM 620 O O . ASP A 1 80 ? 5.128 -5.580 -9.451 1.00 96.94 80 ASP A O 1
ATOM 624 N N . MET A 1 81 ? 3.583 -7.061 -8.789 1.00 97.12 81 MET A N 1
ATOM 625 C CA . MET A 1 81 ? 4.265 -8.246 -9.315 1.00 97.12 81 MET A CA 1
ATOM 626 C C . MET A 1 81 ? 4.475 -8.168 -10.829 1.00 97.12 81 MET A C 1
ATOM 628 O O . MET A 1 81 ? 5.578 -8.422 -11.311 1.00 97.12 81 MET A O 1
ATOM 632 N N . ARG A 1 82 ? 3.444 -7.774 -11.583 1.00 98.12 82 ARG A N 1
ATOM 633 C CA . ARG A 1 82 ? 3.510 -7.658 -13.047 1.00 98.12 82 ARG A CA 1
ATOM 634 C C . ARG A 1 82 ? 4.444 -6.543 -13.516 1.00 98.12 82 ARG A C 1
ATOM 636 O O . ARG A 1 82 ? 4.964 -6.644 -14.618 1.00 98.12 82 ARG A O 1
ATOM 643 N N . ALA A 1 83 ? 4.649 -5.504 -12.709 1.00 96.38 83 ALA A N 1
ATOM 644 C CA . ALA A 1 83 ? 5.582 -4.409 -12.987 1.00 96.38 83 ALA A CA 1
ATOM 645 C C . ALA A 1 83 ? 7.006 -4.656 -12.453 1.00 96.38 83 ALA A C 1
ATOM 647 O O . ALA A 1 83 ? 7.897 -3.827 -12.648 1.00 96.38 83 ALA A O 1
ATOM 648 N N . SER A 1 84 ? 7.214 -5.761 -11.735 1.00 93.00 84 SER A N 1
ATOM 649 C CA . SER A 1 84 ? 8.506 -6.129 -11.164 1.00 93.00 84 SER A CA 1
ATOM 650 C C . SER A 1 84 ? 9.465 -6.671 -12.240 1.00 93.00 84 SER A C 1
ATOM 652 O O . SER A 1 84 ? 9.022 -7.070 -13.317 1.00 93.00 84 SER A O 1
ATOM 654 N N . PRO A 1 85 ? 10.783 -6.745 -11.966 1.00 89.94 85 PRO A N 1
ATOM 655 C CA . PRO A 1 85 ? 11.743 -7.330 -12.904 1.00 89.94 85 PRO A CA 1
ATOM 656 C C . PRO A 1 85 ? 11.685 -8.867 -12.969 1.00 89.94 85 PRO A C 1
ATOM 658 O O . PRO A 1 85 ? 12.465 -9.470 -13.703 1.00 89.94 85 PRO A O 1
ATOM 661 N N . TYR A 1 86 ? 10.828 -9.517 -12.173 1.00 91.88 86 TYR A N 1
ATOM 662 C CA . TYR A 1 86 ? 10.722 -10.972 -12.133 1.00 91.88 86 TYR A CA 1
ATOM 663 C C . TYR A 1 86 ? 9.816 -11.488 -13.249 1.00 91.88 86 TYR A C 1
ATOM 665 O O . TYR A 1 86 ? 8.714 -10.982 -13.461 1.00 91.88 86 TYR A O 1
ATOM 673 N N . ASP A 1 87 ? 10.255 -12.551 -13.921 1.00 95.12 87 ASP A N 1
ATOM 674 C CA . ASP A 1 87 ? 9.403 -13.278 -14.853 1.00 95.12 87 ASP A CA 1
ATOM 675 C C . ASP A 1 87 ? 8.451 -14.199 -14.086 1.00 95.12 87 ASP A C 1
ATOM 677 O O . ASP A 1 87 ? 8.864 -15.191 -13.490 1.00 95.12 87 ASP A O 1
ATOM 681 N N . LEU A 1 88 ? 7.168 -13.848 -14.098 1.00 97.06 88 LEU A N 1
ATOM 682 C CA . LEU A 1 88 ? 6.109 -14.572 -13.398 1.00 97.06 88 LEU A CA 1
ATOM 683 C C . LEU A 1 88 ? 5.128 -15.246 -14.368 1.00 97.06 88 LEU A C 1
ATOM 685 O O . LEU A 1 88 ? 4.019 -15.616 -13.973 1.00 97.06 88 LEU A O 1
ATOM 689 N N . ARG A 1 89 ? 5.520 -15.432 -15.636 1.00 97.38 89 ARG A N 1
ATOM 690 C CA . ARG A 1 89 ? 4.670 -16.060 -16.661 1.00 97.38 89 ARG A CA 1
ATOM 691 C C . ARG A 1 89 ? 4.283 -17.492 -16.302 1.00 97.38 89 ARG A C 1
ATOM 693 O O . ARG A 1 89 ? 3.132 -17.865 -16.505 1.00 97.38 89 ARG A O 1
ATOM 700 N N . GLU A 1 90 ? 5.191 -18.258 -15.698 1.00 97.44 90 GLU A N 1
ATOM 701 C CA . GLU A 1 90 ? 4.907 -19.617 -15.199 1.00 97.44 90 GLU A CA 1
ATOM 702 C C . GLU A 1 90 ? 3.860 -19.635 -14.073 1.00 97.44 90 GLU A C 1
ATOM 704 O O . GLU A 1 90 ? 3.201 -20.646 -13.842 1.00 97.44 90 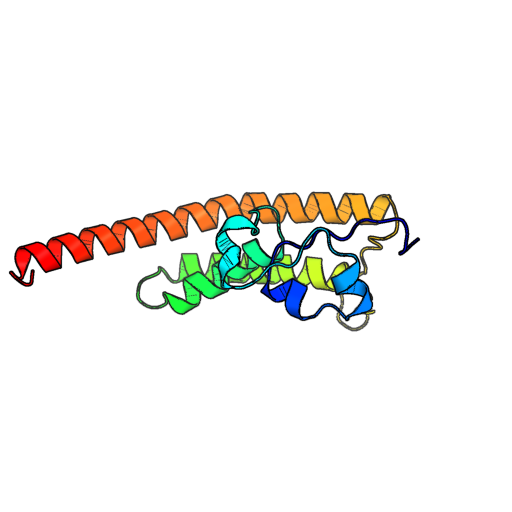GLU A O 1
ATOM 709 N N . HIS A 1 91 ? 3.656 -18.496 -13.409 1.00 95.62 91 HIS A N 1
ATOM 710 C CA . HIS A 1 91 ? 2.625 -18.292 -12.395 1.00 95.62 91 HIS A CA 1
ATOM 711 C C . HIS A 1 91 ? 1.354 -17.626 -12.952 1.00 95.62 91 HIS A C 1
ATOM 713 O O . HIS A 1 91 ? 0.475 -17.251 -12.182 1.00 95.62 91 HIS A O 1
ATOM 719 N N . GLY A 1 92 ? 1.239 -17.476 -14.277 1.00 97.19 92 GLY A N 1
ATOM 720 C CA . GLY A 1 92 ? 0.061 -16.912 -14.944 1.00 97.19 92 GLY A CA 1
ATOM 721 C C . GLY A 1 92 ? 0.043 -15.384 -15.047 1.00 97.19 92 GLY A C 1
ATOM 722 O O . GLY A 1 92 ? -0.959 -14.819 -15.484 1.00 97.19 92 GLY A O 1
ATOM 723 N N . PHE A 1 93 ? 1.130 -14.696 -14.691 1.00 97.19 93 PHE A N 1
ATOM 724 C CA . PHE A 1 93 ? 1.192 -13.234 -14.725 1.00 97.19 93 PHE A CA 1
ATOM 725 C C . PHE A 1 93 ? 1.955 -12.736 -15.955 1.00 97.19 93 PHE A C 1
ATOM 727 O O . PHE A 1 93 ? 3.158 -12.947 -16.094 1.00 97.19 93 PHE A O 1
ATOM 734 N N . SER A 1 94 ? 1.254 -12.031 -16.847 1.00 97.06 94 SER A N 1
ATOM 735 C CA . SER A 1 94 ? 1.895 -11.354 -17.981 1.00 97.06 94 SER A CA 1
ATOM 736 C C . SER A 1 94 ? 2.586 -10.062 -17.519 1.00 97.06 94 SER A C 1
ATOM 738 O O . SER A 1 94 ? 1.934 -9.252 -16.843 1.00 97.06 94 SER A O 1
ATOM 740 N N . PRO A 1 95 ? 3.867 -9.843 -17.874 1.00 97.81 95 PRO A N 1
ATOM 741 C CA . PRO A 1 95 ? 4.618 -8.678 -17.423 1.00 97.81 95 PRO A CA 1
ATOM 742 C C . PRO A 1 95 ? 4.068 -7.382 -18.024 1.00 97.81 95 PRO A C 1
ATOM 744 O O . PRO A 1 95 ? 3.562 -7.357 -19.145 1.00 97.81 95 PRO A O 1
ATOM 747 N N . ILE A 1 96 ? 4.200 -6.298 -17.269 1.00 97.69 96 ILE A N 1
ATOM 748 C CA . ILE A 1 96 ? 3.987 -4.925 -17.718 1.00 97.69 96 ILE A CA 1
ATOM 749 C C . ILE A 1 96 ? 5.372 -4.286 -17.813 1.00 97.69 96 ILE A C 1
ATOM 751 O O . ILE A 1 96 ? 5.987 -3.989 -16.790 1.00 97.69 96 ILE A O 1
ATOM 755 N N . ALA A 1 97 ? 5.854 -4.072 -19.038 1.00 95.00 97 ALA A N 1
ATOM 756 C CA . ALA A 1 97 ? 7.155 -3.461 -19.312 1.00 95.00 97 ALA A CA 1
ATOM 757 C C . ALA A 1 97 ? 7.139 -1.954 -18.976 1.00 95.00 97 ALA A C 1
ATOM 759 O O . ALA A 1 97 ? 6.948 -1.097 -19.841 1.00 95.00 97 ALA A O 1
ATOM 760 N N . VAL A 1 98 ? 7.264 -1.608 -17.691 1.00 93.19 98 VAL A N 1
ATOM 761 C CA . VAL A 1 98 ? 7.175 -0.226 -17.169 1.00 93.19 98 VAL A CA 1
ATOM 762 C C . VAL A 1 98 ? 8.311 0.693 -17.635 1.00 93.19 98 VAL A C 1
ATOM 764 O O . VAL A 1 98 ? 8.240 1.920 -17.487 1.00 93.19 98 VAL A O 1
ATOM 767 N N . GLU A 1 99 ? 9.369 0.130 -18.201 1.00 90.75 99 GLU A N 1
ATOM 768 C CA . GLU A 1 99 ? 10.446 0.822 -18.895 1.00 90.75 99 GLU A CA 1
ATOM 769 C C . GLU A 1 99 ? 9.989 1.405 -20.241 1.00 90.75 99 GLU A C 1
ATOM 771 O O . GLU A 1 99 ? 10.459 2.484 -20.624 1.00 90.75 99 GLU A O 1
ATOM 776 N N . GLU A 1 100 ? 9.014 0.773 -20.896 1.00 92.75 100 GLU A N 1
ATOM 777 C CA . GLU A 1 100 ? 8.444 1.211 -22.167 1.00 92.75 100 GLU A CA 1
ATOM 778 C C . GLU A 1 100 ? 7.307 2.227 -21.961 1.00 92.75 100 GLU A C 1
ATOM 780 O O . GLU A 1 100 ? 6.567 2.150 -20.976 1.00 92.75 100 GLU A O 1
ATOM 785 N N . PRO A 1 101 ? 7.100 3.184 -22.889 1.00 93.50 101 PRO A N 1
ATOM 786 C CA . PRO A 1 101 ? 6.012 4.156 -22.777 1.00 93.50 101 PRO A CA 1
ATOM 787 C C . PRO A 1 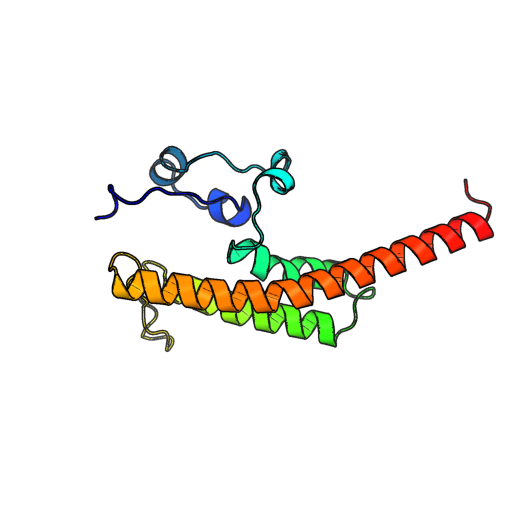101 ? 4.622 3.515 -22.644 1.00 93.50 101 PRO A C 1
ATOM 789 O O . PRO A 1 101 ? 3.814 3.979 -21.840 1.00 93.50 101 PRO A O 1
ATOM 792 N N . GLY A 1 102 ? 4.359 2.439 -23.396 1.00 96.38 102 GLY A N 1
ATOM 793 C CA . GLY A 1 102 ? 3.081 1.723 -23.370 1.00 96.38 102 GLY A CA 1
ATOM 794 C C . GLY A 1 102 ? 2.826 1.025 -22.035 1.00 96.38 102 GLY A C 1
ATOM 795 O O . GLY A 1 102 ? 1.799 1.271 -21.402 1.00 96.38 102 GLY A O 1
ATOM 796 N N . GLY A 1 103 ? 3.788 0.229 -21.558 1.00 96.81 103 GLY A N 1
ATOM 797 C CA . GLY A 1 103 ? 3.676 -0.444 -20.262 1.00 96.81 103 GLY A CA 1
ATOM 798 C C . GLY A 1 103 ? 3.615 0.542 -19.093 1.00 96.81 103 GLY A C 1
ATOM 799 O O . GLY A 1 103 ? 2.827 0.358 -18.166 1.00 96.81 103 GLY A O 1
ATOM 800 N N . ARG A 1 104 ? 4.348 1.662 -19.158 1.00 95.06 104 ARG A N 1
ATOM 801 C CA . ARG A 1 104 ? 4.231 2.742 -18.166 1.00 95.06 104 ARG A CA 1
ATOM 802 C C . ARG A 1 104 ? 2.835 3.355 -18.140 1.00 95.06 104 ARG A C 1
ATOM 804 O O . ARG A 1 104 ? 2.298 3.574 -17.056 1.00 95.06 104 ARG A O 1
ATOM 811 N N . ALA A 1 105 ? 2.250 3.638 -19.303 1.00 97.12 105 ALA A N 1
ATOM 812 C CA . ALA A 1 105 ? 0.897 4.180 -19.386 1.00 97.12 105 ALA A CA 1
ATOM 813 C C . ALA A 1 105 ? -0.141 3.193 -18.825 1.00 97.12 105 ALA A C 1
ATOM 815 O O . ALA A 1 105 ? -1.023 3.602 -18.068 1.00 97.12 105 ALA A O 1
ATOM 816 N N . GLU A 1 106 ? -0.007 1.895 -19.121 1.00 98.12 106 GLU A N 1
ATOM 817 C CA . GLU A 1 106 ? -0.854 0.850 -18.535 1.00 98.12 106 GLU A CA 1
ATOM 818 C C . GLU A 1 106 ? -0.722 0.806 -17.009 1.00 98.12 106 GLU A C 1
ATOM 820 O O . GLU A 1 106 ? -1.736 0.816 -16.305 1.00 98.12 106 GLU A O 1
ATOM 825 N N . TYR A 1 107 ? 0.510 0.798 -16.495 1.00 97.31 107 TYR A N 1
ATOM 826 C CA . TYR A 1 107 ? 0.780 0.762 -15.061 1.00 97.31 107 TYR A CA 1
ATOM 827 C C . TYR A 1 107 ? 0.166 1.962 -14.337 1.00 97.31 107 TYR A C 1
ATOM 829 O O . TYR A 1 107 ? -0.527 1.786 -13.337 1.00 97.31 107 TYR A O 1
ATOM 837 N N . VAL A 1 108 ? 0.361 3.177 -14.864 1.00 96.56 108 VAL A N 1
ATOM 838 C CA . VAL A 1 108 ? -0.199 4.410 -14.286 1.00 96.56 108 VAL A CA 1
ATOM 839 C C . VAL A 1 108 ? -1.727 4.383 -14.300 1.00 96.56 108 VAL A C 1
ATOM 841 O O . VAL A 1 108 ? -2.344 4.707 -13.286 1.00 96.56 108 VAL A O 1
ATOM 844 N N . ARG A 1 109 ? -2.352 3.946 -15.402 1.00 98.25 109 ARG A N 1
ATOM 845 C CA . ARG A 1 109 ? -3.815 3.808 -15.487 1.00 98.25 109 ARG A CA 1
ATOM 846 C C . ARG A 1 109 ? -4.342 2.850 -14.417 1.00 98.25 109 ARG A C 1
ATOM 848 O O . ARG A 1 109 ? -5.222 3.219 -13.645 1.00 98.25 109 ARG A O 1
ATOM 855 N N . ARG A 1 110 ? -3.771 1.646 -14.328 1.00 98.31 110 ARG A N 1
ATOM 856 C CA . ARG A 1 110 ? -4.182 0.637 -13.339 1.00 98.31 110 ARG A CA 1
ATOM 857 C C . ARG A 1 110 ? -3.914 1.073 -11.900 1.00 98.31 110 ARG A C 1
ATOM 859 O O . ARG A 1 110 ? -4.714 0.792 -11.013 1.00 98.31 110 ARG A O 1
ATOM 866 N N . GLN A 1 111 ? -2.811 1.776 -11.654 1.00 97.88 111 GLN A N 1
ATOM 867 C CA . GLN A 1 111 ? -2.526 2.362 -10.345 1.00 97.88 111 GLN A CA 1
ATOM 868 C C . GLN A 1 111 ? -3.595 3.396 -9.958 1.00 97.88 111 GLN A C 1
ATOM 870 O O . GLN A 1 111 ? -4.022 3.419 -8.803 1.00 97.88 111 GLN A O 1
ATOM 875 N N . GLY A 1 112 ? -4.068 4.201 -10.916 1.00 98.25 112 GLY A N 1
ATOM 876 C CA . GLY A 1 112 ? -5.192 5.122 -10.732 1.00 98.25 112 GLY A CA 1
ATOM 877 C C . GLY A 1 112 ? -6.484 4.407 -10.329 1.00 98.25 112 GLY A C 1
ATOM 878 O O . GLY A 1 112 ? -7.102 4.775 -9.334 1.00 98.25 112 GLY A O 1
ATOM 879 N N . GLU A 1 113 ? -6.838 3.322 -11.018 1.00 98.38 113 GLU A N 1
ATOM 880 C CA . GLU A 1 113 ? -8.024 2.506 -10.702 1.00 98.38 113 GLU A CA 1
ATOM 881 C C . GLU A 1 113 ? -7.974 1.926 -9.278 1.00 98.38 113 GLU A C 1
ATOM 883 O O . GLU A 1 113 ? -8.972 1.939 -8.548 1.00 98.38 113 GLU A O 1
ATOM 888 N N . ILE A 1 114 ? -6.797 1.458 -8.841 1.00 98.69 114 ILE A N 1
ATOM 889 C CA . ILE A 1 114 ? -6.578 1.026 -7.454 1.00 98.69 114 ILE A CA 1
ATOM 890 C C . ILE A 1 114 ? -6.759 2.200 -6.490 1.00 98.69 114 ILE A C 1
ATOM 892 O O . ILE A 1 114 ? -7.451 2.051 -5.484 1.00 98.69 114 ILE A O 1
ATOM 896 N N . ALA A 1 115 ? -6.178 3.365 -6.779 1.00 98.44 115 ALA A N 1
ATOM 897 C CA . ALA A 1 115 ? -6.271 4.535 -5.908 1.00 98.44 115 ALA A CA 1
ATOM 898 C C . ALA A 1 115 ? -7.722 5.024 -5.735 1.00 98.44 115 ALA A C 1
ATOM 900 O O . ALA A 1 115 ? -8.137 5.341 -4.617 1.00 98.44 115 ALA A O 1
ATOM 901 N N . GLU A 1 116 ? -8.524 5.020 -6.800 1.00 98.38 116 GLU A N 1
ATOM 902 C CA . GLU A 1 116 ? -9.946 5.383 -6.758 1.00 98.38 116 GLU A CA 1
ATOM 903 C C . GLU A 1 116 ? -10.768 4.421 -5.894 1.00 98.38 116 GLU A C 1
ATOM 905 O O . GLU A 1 116 ? -11.586 4.845 -5.069 1.00 98.38 116 GLU A O 1
ATOM 910 N N . ARG A 1 117 ? -10.545 3.111 -6.046 1.00 98.56 117 ARG A N 1
ATOM 911 C CA . ARG A 1 117 ? -11.174 2.090 -5.193 1.00 98.56 117 ARG A CA 1
ATOM 912 C C . ARG A 1 117 ? -10.730 2.242 -3.739 1.00 98.56 117 ARG A C 1
ATOM 914 O O . ARG A 1 117 ? -11.567 2.240 -2.834 1.00 98.56 117 ARG A O 1
ATOM 921 N N . ALA A 1 118 ? -9.435 2.449 -3.520 1.00 98.62 118 ALA A N 1
ATOM 922 C CA . ALA A 1 118 ? -8.845 2.637 -2.203 1.00 98.62 118 ALA A CA 1
ATOM 923 C C . ALA A 1 118 ? -9.388 3.876 -1.487 1.00 98.62 118 ALA A C 1
ATOM 925 O O . ALA A 1 118 ? -9.574 3.840 -0.275 1.00 98.62 118 ALA A O 1
ATOM 926 N N . ALA A 1 119 ? -9.690 4.962 -2.205 1.00 98.56 119 ALA A N 1
ATOM 927 C CA . ALA A 1 119 ? -10.267 6.170 -1.617 1.00 98.56 119 ALA A CA 1
ATOM 928 C C . ALA A 1 119 ? -11.590 5.887 -0.889 1.00 98.56 119 ALA A C 1
ATOM 930 O O . ALA A 1 119 ? -11.789 6.355 0.235 1.00 98.56 119 ALA A O 1
ATOM 931 N N . ARG A 1 120 ? -12.462 5.056 -1.476 1.00 98.31 120 ARG A N 1
ATOM 932 C CA . ARG A 1 120 ? -13.739 4.666 -0.856 1.00 98.31 120 ARG A CA 1
ATOM 933 C C . ARG A 1 120 ? -13.532 3.821 0.399 1.00 98.31 120 ARG A C 1
ATOM 935 O O . ARG A 1 120 ? -14.158 4.090 1.424 1.00 98.31 120 ARG A O 1
ATOM 942 N N . LEU A 1 121 ? -12.630 2.843 0.334 1.00 98.50 121 LEU A N 1
ATOM 943 C CA . LEU A 1 121 ? -12.317 1.959 1.462 1.00 98.50 121 LEU A CA 1
ATOM 944 C C . LEU A 1 121 ? -11.622 2.708 2.603 1.00 98.50 121 LEU A C 1
ATOM 946 O O . LEU A 1 121 ? -11.987 2.538 3.763 1.00 98.50 121 LEU A O 1
ATOM 950 N N . ARG A 1 122 ? -10.699 3.617 2.278 1.00 98.12 122 ARG A N 1
ATOM 951 C CA . ARG A 1 122 ? -10.050 4.514 3.239 1.00 98.12 122 ARG A CA 1
ATOM 952 C C . ARG A 1 122 ? -11.067 5.374 3.974 1.00 98.12 122 ARG A C 1
ATOM 954 O O . ARG A 1 122 ? -11.016 5.452 5.195 1.00 98.12 122 ARG A O 1
ATOM 961 N N . ALA A 1 123 ? -12.007 5.982 3.250 1.00 98.25 123 ALA A N 1
ATOM 962 C CA . ALA A 1 123 ? -13.057 6.788 3.864 1.00 98.25 123 ALA A CA 1
ATOM 963 C C . ALA A 1 123 ? -13.970 5.946 4.773 1.00 98.25 123 ALA A C 1
ATOM 965 O O . ALA A 1 123 ? -14.373 6.409 5.836 1.00 98.25 123 ALA A O 1
ATOM 966 N N . ALA A 1 124 ? -14.285 4.705 4.387 1.00 97.88 124 ALA A N 1
ATOM 967 C CA . ALA A 1 124 ? -15.062 3.791 5.224 1.00 97.88 124 ALA A CA 1
ATOM 968 C C . ALA A 1 124 ? -14.316 3.395 6.508 1.00 97.88 124 ALA A C 1
ATOM 970 O O . ALA A 1 124 ? -14.901 3.440 7.590 1.00 97.88 124 ALA A O 1
ATOM 971 N N . LEU A 1 125 ? -13.027 3.064 6.399 1.00 97.56 125 LEU A N 1
ATOM 972 C CA . LEU A 1 125 ? -12.190 2.720 7.546 1.00 97.56 125 LEU A CA 1
ATOM 973 C C . LEU A 1 125 ? -12.017 3.912 8.494 1.00 97.56 125 LEU A C 1
ATOM 975 O O . LEU A 1 125 ? -12.167 3.748 9.701 1.00 97.56 125 LEU A O 1
ATOM 979 N N . LEU A 1 126 ? -11.786 5.112 7.954 1.00 97.31 126 LEU A N 1
ATOM 980 C CA . LEU A 1 126 ? -11.685 6.341 8.741 1.00 97.31 126 LEU A CA 1
ATOM 981 C C . LEU A 1 126 ? -12.972 6.610 9.529 1.00 97.31 126 LEU A C 1
ATOM 983 O O . LEU A 1 126 ? -12.906 6.737 10.747 1.00 97.31 126 LEU A O 1
ATOM 987 N N . ARG A 1 127 ? -14.139 6.580 8.868 1.00 97.50 127 ARG A N 1
ATOM 988 C CA . ARG A 1 127 ? -15.437 6.747 9.547 1.00 97.50 127 ARG A CA 1
ATOM 989 C C . ARG A 1 127 ? -15.645 5.724 10.659 1.00 97.50 127 ARG A C 1
ATOM 991 O O . ARG A 1 127 ? -16.205 6.040 11.705 1.00 97.50 127 ARG A O 1
ATOM 998 N N . ARG A 1 128 ? -15.202 4.479 10.453 1.00 96.25 128 ARG A N 1
ATOM 999 C CA . ARG A 1 128 ? -15.290 3.452 11.494 1.00 96.25 128 ARG A CA 1
ATOM 1000 C C . ARG A 1 128 ? -14.412 3.800 12.697 1.00 96.25 128 ARG A C 1
ATOM 1002 O O . ARG A 1 128 ? -14.890 3.688 13.821 1.00 96.25 128 ARG A O 1
ATOM 1009 N N . CYS A 1 129 ? -13.179 4.243 12.470 1.00 96.56 129 CYS A N 1
ATOM 1010 C CA . CYS A 1 129 ? -12.280 4.694 13.532 1.00 96.56 129 CYS A CA 1
ATOM 1011 C C . CYS A 1 129 ? -12.839 5.909 14.287 1.00 96.56 129 CYS A C 1
ATOM 1013 O O . CYS A 1 129 ? -12.823 5.909 15.514 1.00 96.56 129 CYS A O 1
ATOM 1015 N N . GLU A 1 130 ? -13.379 6.903 13.579 1.00 97.12 130 GLU A N 1
ATOM 1016 C CA . GLU A 1 130 ? -14.015 8.084 14.180 1.00 97.12 130 GLU A CA 1
ATOM 1017 C C . GLU A 1 130 ? -15.174 7.683 15.103 1.00 97.12 130 GLU A C 1
ATOM 1019 O O . GLU A 1 130 ? -15.215 8.098 16.259 1.00 97.12 130 GLU A O 1
ATOM 1024 N N . ASN A 1 131 ? -16.057 6.787 14.650 1.00 95.19 131 ASN A N 1
ATOM 1025 C CA . ASN A 1 131 ? -17.168 6.288 15.466 1.00 95.19 131 ASN A CA 1
ATOM 1026 C C . ASN A 1 131 ? -16.696 5.541 16.723 1.00 95.19 131 ASN A C 1
ATOM 1028 O O . ASN A 1 131 ? -17.287 5.687 17.790 1.00 95.19 131 ASN A O 1
ATOM 1032 N N . LEU A 1 132 ? -15.636 4.736 16.612 1.00 94.19 132 LEU A N 1
ATOM 1033 C CA . LEU A 1 132 ? -15.068 4.020 17.758 1.00 94.19 132 LEU A CA 1
ATOM 1034 C C . LEU A 1 132 ? -14.471 4.984 18.789 1.00 94.19 132 LEU A C 1
ATOM 1036 O O . LEU A 1 132 ? -14.644 4.766 19.986 1.00 94.19 132 LEU A O 1
ATOM 1040 N N . LEU A 1 133 ? -13.799 6.047 18.337 1.00 95.06 133 LEU A N 1
ATOM 1041 C CA . LEU A 1 133 ? -13.240 7.077 19.214 1.00 95.06 133 LEU A CA 1
ATOM 1042 C C . LEU A 1 133 ? -14.334 7.862 19.945 1.00 95.06 133 LEU A C 1
ATOM 1044 O O . LEU A 1 133 ? -14.190 8.109 21.140 1.00 95.06 133 LEU A O 1
ATOM 1048 N N . LEU A 1 134 ? -15.435 8.196 19.262 1.00 95.00 134 LEU A N 1
ATOM 1049 C CA . LEU A 1 134 ? -16.592 8.849 19.884 1.00 95.00 134 LEU A CA 1
ATOM 1050 C C . LEU A 1 134 ? -17.189 7.979 20.998 1.00 95.00 134 LEU A C 1
ATOM 1052 O O . LEU A 1 134 ? -17.292 8.424 22.137 1.00 95.00 134 LEU A O 1
ATOM 1056 N N . ILE A 1 135 ? -17.473 6.706 20.702 1.00 91.88 135 ILE A N 1
ATOM 1057 C CA . ILE A 1 135 ? -18.029 5.765 21.687 1.00 91.88 135 ILE A CA 1
ATOM 1058 C C . ILE A 1 135 ? -17.069 5.572 22.870 1.00 91.88 135 ILE A C 1
ATOM 1060 O O . ILE A 1 135 ? -17.502 5.527 24.020 1.00 91.88 135 ILE A O 1
ATOM 1064 N N . ALA A 1 136 ? -15.762 5.462 22.618 1.00 90.75 136 ALA A N 1
ATOM 1065 C CA . ALA A 1 136 ? -14.772 5.333 23.684 1.00 90.75 136 ALA A CA 1
ATOM 1066 C C . ALA A 1 136 ? -14.734 6.575 24.594 1.00 90.75 136 ALA A C 1
ATOM 1068 O O . ALA A 1 136 ? -14.631 6.428 25.813 1.00 90.75 136 ALA A O 1
ATOM 1069 N N . GLY A 1 137 ? -14.858 7.776 24.018 1.00 89.38 137 GLY A N 1
ATOM 1070 C CA . GLY A 1 137 ? -14.961 9.034 24.759 1.00 89.38 137 GLY A CA 1
ATOM 1071 C C . GLY A 1 137 ? -16.214 9.099 25.632 1.00 89.38 137 GLY A C 1
ATOM 1072 O O . GLY A 1 137 ? -16.115 9.418 26.817 1.00 89.38 137 GLY A O 1
ATOM 1073 N N . ASP A 1 138 ? -17.365 8.704 25.086 1.00 89.12 138 ASP A N 1
ATOM 1074 C CA . ASP A 1 138 ? -18.632 8.653 25.824 1.00 89.12 138 ASP A CA 1
ATOM 1075 C C . ASP A 1 138 ? -18.562 7.668 27.001 1.00 89.12 138 ASP A C 1
ATOM 1077 O O . ASP A 1 138 ? -18.995 7.978 28.112 1.00 89.12 138 ASP A O 1
ATOM 1081 N N . ILE A 1 139 ? -17.953 6.493 26.797 1.00 85.19 139 ILE A N 1
ATOM 1082 C CA . ILE A 1 139 ? -17.738 5.496 27.857 1.00 85.19 139 ILE A CA 1
ATOM 1083 C C . ILE A 1 139 ? -16.788 6.035 28.934 1.00 85.19 139 ILE A C 1
ATOM 1085 O O . ILE A 1 139 ? -17.036 5.840 30.127 1.00 85.19 139 ILE A O 1
ATOM 1089 N N . ALA A 1 140 ? -15.697 6.702 28.549 1.00 85.19 140 ALA A N 1
ATOM 1090 C CA . ALA A 1 140 ? -14.761 7.299 29.500 1.00 85.19 140 ALA A CA 1
ATOM 1091 C C . ALA A 1 140 ? -15.465 8.351 30.372 1.00 85.19 140 ALA A C 1
ATOM 1093 O O . ALA A 1 140 ? -15.415 8.251 31.600 1.00 85.19 140 ALA A O 1
ATOM 1094 N N . ALA A 1 141 ? -16.221 9.258 29.746 1.00 83.25 141 ALA A N 1
ATOM 1095 C CA . ALA A 1 141 ? -17.004 10.284 30.429 1.00 83.25 141 ALA A CA 1
ATOM 1096 C C . ALA A 1 141 ? -18.065 9.686 31.371 1.00 83.25 141 ALA A C 1
ATOM 1098 O O . ALA A 1 141 ? -18.165 10.098 32.526 1.00 83.25 141 ALA A O 1
ATOM 1099 N N . ALA A 1 142 ? -18.810 8.671 30.923 1.00 78.81 142 ALA A N 1
ATOM 1100 C CA . ALA A 1 142 ? -19.823 7.996 31.735 1.00 78.81 142 ALA A CA 1
ATOM 1101 C C . ALA A 1 142 ? -19.231 7.166 32.890 1.00 78.81 142 ALA A C 1
ATOM 1103 O O . ALA A 1 142 ? -19.890 6.968 33.908 1.00 78.81 142 ALA A O 1
ATOM 1104 N N . SER A 1 143 ? -17.993 6.675 32.751 1.00 81.69 143 SER A N 1
ATOM 1105 C CA . SER A 1 143 ? -17.331 5.833 33.759 1.00 81.69 143 SER A CA 1
ATOM 1106 C C . SER A 1 143 ? -16.535 6.600 34.822 1.00 81.69 143 SER A C 1
ATOM 1108 O O . SER A 1 143 ? -15.949 5.966 35.698 1.00 81.69 143 SER A O 1
ATOM 1110 N N . GLY A 1 144 ? -16.506 7.938 34.771 1.00 64.62 144 GLY A N 1
ATOM 1111 C CA . GLY A 1 144 ? -15.846 8.781 35.779 1.00 64.62 144 GLY A CA 1
ATOM 1112 C C . GLY A 1 144 ? -14.322 8.625 35.859 1.00 64.62 144 GLY A C 1
ATOM 1113 O O . GLY A 1 144 ? -13.708 9.111 36.806 1.00 64.62 144 GLY A O 1
ATOM 1114 N N . ARG A 1 145 ? -13.701 7.946 34.888 1.00 60.66 145 ARG A N 1
ATOM 1115 C CA . ARG A 1 145 ? -12.244 7.838 34.761 1.00 60.66 145 ARG A CA 1
ATOM 1116 C C . ARG A 1 145 ? -11.752 9.018 33.926 1.00 60.66 145 ARG A C 1
ATOM 1118 O O . ARG A 1 145 ? -11.809 8.956 32.701 1.00 60.66 145 ARG A O 1
ATOM 1125 N N . GLN A 1 146 ? -11.356 10.093 34.610 1.00 54.03 146 GLN A N 1
ATOM 1126 C CA . GLN A 1 146 ? -10.503 11.142 34.041 1.00 54.03 146 GLN A CA 1
ATOM 1127 C C . GLN A 1 146 ? -9.053 10.667 34.010 1.00 54.03 146 GLN A C 1
ATOM 1129 O O . GLN A 1 146 ? -8.637 10.015 34.997 1.00 54.03 146 GLN A O 1
#

Radius of gyration: 18.69 Å; chains: 1; bounding box: 42×33×59 Å

Sequence (146 aa):
VLESIPLRCSHVDAYRFFTPAAAARNDGTPTRATQAQWEQPGCLHANMDLYKWSYKLGPLVDSALLMNCLDLAADARELDMRASPYDLREHGFSPIAVEEPGGRAEYVRRQGEIAERAARLRAALLRRCENLLLIAGDIAAASGRQ

Foldseek 3Di:
DVVPDQAADQAQVVLVPDDPVRNVRYPDHHDPVCNVVRDDLLDLVVLLCLLVVCVVCPVLHDVVLNVLSVVLNVLSVLLVVLADPDDCVVVVRHHQPCVDPRSVVVSSVSSVVSSVSSVVSVVVVVVSVVVVVVVVVVCCVVVVPD

pLDDT: mean 93.25, std 8.54, range [53.94, 98.81]